Protein AF-A0AA91JQS7-F1 (afdb_monomer)

Foldseek 3Di:
DQVVVVVCVCLVCVVPFDWPPPPPPDPVQDCVQQWTWGWDDDPQKIWIWIARPVVRDIHDTDIHHPPD

Organism: NCBI:txid332949

Sequence (68 aa):
MDEELAMEEVLSNPGAGTILIGKNTDPRWPAADGWEKRAKNVNGKEIHYEYNPKTGQVDDVKIKERKK

Solvent-accessible surface area (backbone atoms only — not comparable to full-atom values): 4051 Å² total; per-residue (Å²): 122,71,63,63,56,44,49,51,53,39,72,76,40,62,83,75,31,50,74,41,83,86,67,50,77,51,84,89,45,41,53,88,83,40,34,38,30,28,39,38,76,48,98,74,29,42,31,35,29,35,34,20,81,85,79,70,47,73,44,76,78,42,79,41,74,64,81,126

Secondary structure (DSSP, 8-state):
-HHHHHHHHHHH-GGGSEE-TT----TTS-GGGT-EEEEEEETTEEEEEEEETTTTEEEEEEEEE---

Mean predicted aligned error: 5.59 Å

Radius of gyration: 11.73 Å; Cα contacts (8 Å, |Δi|>4): 112; chains: 1; bounding box: 28×26×29 Å

pLDDT: mean 82.28, std 8.91, range [50.62, 91.62]

Nearest PDB structures (foldseek):
  7ui9-assembly1_a  TM=4.705E-01  e=1.557E-01  Saccharomyces cerevisiae S288C
  6b46-assembly1_I  TM=7.328E-01  e=2.342E+00  Pseudomonas phage JBD30
  8cuk-assembly3_C  TM=7.985E-01  e=2.996E+00  Saccharomyces cerevisiae
  4v9b-assembly2_DQ  TM=6.677E-01  e=3.187E+00  Thermus thermophilus HB8
  3isu-assembly1_A  TM=2.883E-01  e=1.721E+00  Homo sapiens

Structure (mmCIF, N/CA/C/O backbone):
data_AF-A0AA91JQS7-F1
#
_entry.id   AF-A0AA91JQS7-F1
#
loop_
_atom_site.group_PDB
_atom_site.id
_atom_site.type_symbol
_atom_site.label_atom_id
_atom_site.label_alt_id
_atom_site.label_comp_id
_atom_site.label_asym_id
_atom_site.label_entity_id
_atom_site.label_seq_id
_atom_site.pdbx_PDB_ins_code
_atom_site.Cartn_x
_atom_site.Cartn_y
_atom_site.Cartn_z
_atom_site.occupancy
_atom_site.B_iso_or_equiv
_atom_site.auth_seq_id
_atom_s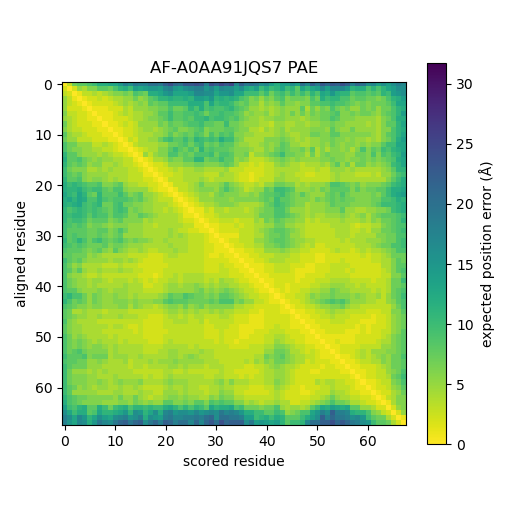ite.auth_comp_id
_atom_site.auth_asym_id
_atom_site.auth_atom_id
_atom_site.pdbx_PDB_model_num
ATOM 1 N N . MET A 1 1 ? -13.363 10.103 11.585 1.00 54.56 1 MET A N 1
ATOM 2 C CA . MET A 1 1 ? -12.025 10.699 11.807 1.00 54.56 1 MET A CA 1
ATOM 3 C C . MET A 1 1 ? -10.913 9.657 11.711 1.00 54.56 1 MET A C 1
ATOM 5 O O . MET A 1 1 ? -9.786 10.010 11.417 1.00 54.56 1 MET A O 1
ATOM 9 N N . ASP A 1 2 ? -11.214 8.374 11.896 1.00 65.62 2 ASP A N 1
ATOM 10 C CA . ASP A 1 2 ? -10.200 7.331 12.088 1.00 65.62 2 ASP A CA 1
ATOM 11 C C . ASP A 1 2 ? -9.610 6.739 10.796 1.00 65.62 2 ASP A C 1
ATOM 13 O O . ASP A 1 2 ? -8.604 6.043 10.847 1.00 65.62 2 ASP A O 1
ATOM 17 N N . GLU A 1 3 ? -10.252 6.941 9.642 1.00 67.06 3 GLU A N 1
ATOM 18 C CA . GLU A 1 3 ? -9.783 6.402 8.352 1.00 67.06 3 GLU A CA 1
ATOM 19 C C . GLU A 1 3 ? -8.757 7.313 7.675 1.00 67.06 3 GLU A C 1
ATOM 21 O O . GLU A 1 3 ? -7.787 6.818 7.112 1.00 67.06 3 GLU A O 1
ATOM 26 N N . GLU A 1 4 ? -8.933 8.630 7.786 1.00 73.25 4 GLU A N 1
ATOM 27 C CA . GLU A 1 4 ? -8.002 9.620 7.234 1.00 73.25 4 GLU A CA 1
ATOM 28 C C . GLU A 1 4 ? -6.643 9.524 7.941 1.00 73.25 4 GLU A C 1
ATOM 30 O O . GLU A 1 4 ? -5.627 9.303 7.289 1.00 73.25 4 GLU A O 1
ATOM 35 N N . LEU A 1 5 ? -6.649 9.479 9.280 1.00 78.31 5 LEU A N 1
ATOM 36 C CA . LEU A 1 5 ? -5.444 9.267 10.087 1.00 78.31 5 LEU A CA 1
ATOM 37 C C . LEU A 1 5 ? -4.757 7.928 9.771 1.00 78.31 5 LEU A C 1
ATOM 39 O O . LEU A 1 5 ? -3.534 7.840 9.733 1.00 78.31 5 LEU A O 1
ATOM 43 N N . ALA A 1 6 ? -5.539 6.872 9.532 1.00 74.06 6 ALA 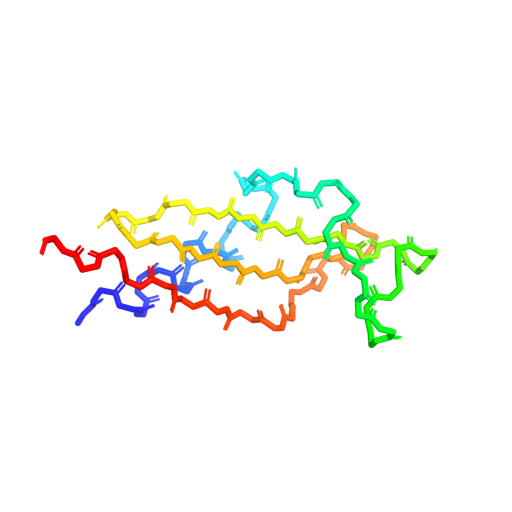A N 1
ATOM 44 C CA . ALA A 1 6 ? -5.020 5.567 9.136 1.00 74.06 6 ALA A CA 1
ATOM 45 C C . ALA A 1 6 ? -4.295 5.616 7.780 1.00 74.06 6 ALA A C 1
ATOM 47 O O . ALA A 1 6 ? -3.243 4.991 7.630 1.00 74.06 6 ALA A O 1
ATOM 48 N N . MET A 1 7 ? -4.827 6.367 6.812 1.00 77.56 7 MET A N 1
ATOM 49 C CA . MET A 1 7 ? -4.182 6.571 5.514 1.00 77.56 7 MET A CA 1
ATOM 50 C C . MET A 1 7 ? -2.926 7.434 5.636 1.00 77.56 7 MET A C 1
ATOM 52 O O . MET A 1 7 ? -1.882 7.044 5.116 1.00 77.56 7 MET A O 1
ATOM 56 N N . GLU A 1 8 ? -2.989 8.550 6.364 1.00 82.81 8 GLU A N 1
ATOM 57 C CA . GLU A 1 8 ? -1.830 9.417 6.615 1.00 82.81 8 GLU A CA 1
ATOM 58 C C . GLU A 1 8 ? -0.686 8.649 7.281 1.00 82.81 8 GLU A C 1
ATOM 60 O O . GLU A 1 8 ? 0.465 8.762 6.874 1.00 82.81 8 GLU A O 1
ATOM 65 N N . GLU A 1 9 ? -0.997 7.783 8.241 1.00 80.31 9 GLU A N 1
ATOM 66 C CA . GLU A 1 9 ? -0.029 6.926 8.925 1.00 80.31 9 GLU A CA 1
ATOM 67 C C . GLU A 1 9 ? 0.638 5.888 8.007 1.00 80.31 9 GLU A C 1
ATOM 69 O O . GLU A 1 9 ? 1.786 5.490 8.244 1.00 80.31 9 GLU A O 1
ATOM 74 N N . VAL A 1 10 ? -0.078 5.404 6.989 1.00 78.50 10 VAL A N 1
ATOM 75 C CA . VAL A 1 10 ? 0.474 4.504 5.966 1.00 78.50 10 VAL A CA 1
ATOM 76 C C . VAL A 1 10 ? 1.297 5.281 4.947 1.00 78.50 10 VAL A C 1
ATOM 78 O O . VAL A 1 10 ? 2.353 4.802 4.561 1.00 78.50 10 VAL A O 1
ATOM 81 N N . LEU A 1 11 ? 0.878 6.481 4.551 1.00 78.88 11 LEU A N 1
ATOM 82 C CA . LEU A 1 11 ? 1.620 7.328 3.610 1.00 78.88 11 LEU A CA 1
ATOM 83 C C . LEU A 1 11 ? 2.881 7.940 4.237 1.00 78.88 11 LEU A C 1
ATOM 85 O O . LEU A 1 11 ? 3.898 8.080 3.565 1.00 78.88 11 LEU A O 1
ATOM 89 N N . SER A 1 12 ? 2.828 8.266 5.528 1.00 83.25 12 SER A N 1
ATOM 90 C CA . SER A 1 12 ? 3.942 8.839 6.289 1.00 83.25 12 SER A CA 1
ATOM 91 C C . SER A 1 12 ? 5.060 7.817 6.512 1.00 83.25 12 SER A C 1
ATOM 93 O O . SER A 1 12 ? 6.240 8.158 6.463 1.00 83.25 12 SER A O 1
ATOM 95 N N . ASN A 1 13 ? 4.711 6.538 6.706 1.00 81.38 13 ASN A N 1
ATOM 96 C CA . ASN A 1 13 ? 5.681 5.448 6.822 1.00 81.38 13 ASN A CA 1
ATOM 97 C C . ASN A 1 13 ? 5.135 4.119 6.263 1.00 81.38 13 ASN A C 1
ATOM 99 O O . ASN A 1 13 ? 4.831 3.193 7.028 1.00 81.38 13 ASN A O 1
ATOM 103 N N . PRO A 1 14 ? 5.083 3.960 4.928 1.00 79.50 14 PRO A N 1
ATOM 104 C 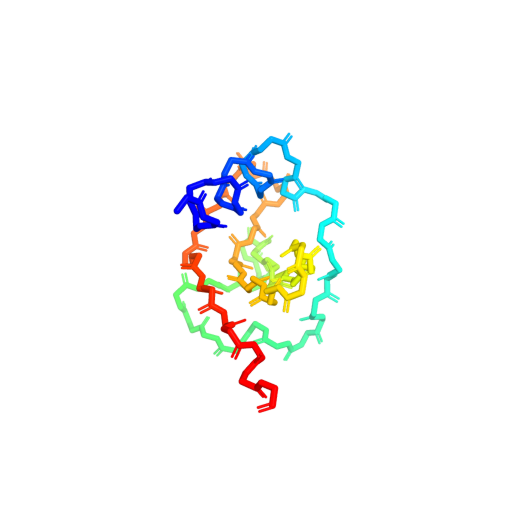CA . PRO A 1 14 ? 4.638 2.708 4.309 1.00 79.50 14 PRO A CA 1
ATOM 105 C C . PRO A 1 14 ? 5.649 1.575 4.543 1.00 79.50 14 PRO A C 1
ATOM 107 O O . PRO A 1 14 ? 5.315 0.392 4.542 1.00 79.50 14 PRO A O 1
ATOM 110 N N . GLY A 1 15 ? 6.901 1.932 4.842 1.00 79.75 15 GLY A N 1
ATOM 111 C CA . GLY A 1 15 ? 7.940 0.998 5.263 1.00 79.75 15 GLY A CA 1
ATOM 112 C C . GLY A 1 15 ? 7.714 0.373 6.649 1.00 79.75 15 GLY A C 1
ATOM 113 O O . GLY A 1 15 ? 8.300 -0.670 6.932 1.00 79.75 15 GLY A O 1
ATOM 114 N N . ALA A 1 16 ? 6.870 0.964 7.503 1.00 83.25 16 ALA A N 1
ATOM 115 C CA . ALA A 1 16 ? 6.645 0.489 8.874 1.00 83.25 16 ALA A CA 1
ATOM 116 C C . ALA A 1 16 ? 5.630 -0.666 8.971 1.00 83.25 16 ALA A C 1
ATOM 118 O O . ALA A 1 16 ? 5.489 -1.274 10.032 1.00 83.25 16 ALA A O 1
ATOM 119 N N . GLY A 1 17 ? 4.906 -0.970 7.889 1.00 83.00 17 GLY A N 1
ATOM 120 C CA . GLY A 1 17 ? 4.019 -2.132 7.838 1.00 83.00 17 GLY A CA 1
ATOM 121 C C . GLY A 1 17 ? 4.782 -3.457 7.822 1.00 83.00 17 GLY A C 1
ATOM 122 O O . GLY A 1 17 ? 5.881 -3.560 7.276 1.00 83.00 17 GLY A O 1
ATOM 123 N N . THR A 1 18 ? 4.164 -4.496 8.378 1.00 88.06 18 THR A N 1
ATOM 124 C CA . THR A 1 18 ? 4.650 -5.875 8.300 1.00 88.06 18 THR A CA 1
ATOM 125 C C . THR A 1 18 ? 4.495 -6.405 6.880 1.00 88.06 18 THR A C 1
ATOM 127 O O . THR A 1 18 ? 3.408 -6.348 6.307 1.00 88.06 18 THR A O 1
ATOM 130 N N . ILE A 1 19 ? 5.573 -6.955 6.324 1.00 89.06 19 ILE A N 1
ATOM 131 C CA . ILE A 1 19 ? 5.574 -7.557 4.989 1.00 89.06 19 ILE A CA 1
ATOM 132 C C . ILE A 1 19 ? 4.872 -8.917 5.043 1.00 89.06 19 ILE A C 1
ATOM 134 O O . ILE A 1 19 ? 5.256 -9.810 5.800 1.00 89.06 19 ILE A O 1
ATOM 138 N N . LEU A 1 20 ? 3.852 -9.087 4.210 1.00 87.25 20 LEU A N 1
ATOM 139 C CA . LEU A 1 20 ? 3.108 -10.326 4.024 1.00 87.25 20 LEU A CA 1
ATOM 140 C C . LEU A 1 20 ? 3.698 -11.118 2.849 1.00 87.25 20 LEU A C 1
ATOM 142 O O . LEU A 1 20 ? 3.128 -11.186 1.756 1.00 87.25 20 LEU A O 1
ATOM 146 N N . ILE A 1 21 ? 4.862 -11.726 3.085 1.00 81.31 21 ILE A N 1
ATOM 147 C CA . ILE A 1 21 ? 5.594 -12.514 2.081 1.00 81.31 21 ILE A CA 1
ATOM 148 C C . ILE A 1 21 ? 4.694 -13.638 1.539 1.00 81.31 21 ILE A C 1
ATOM 150 O O . ILE A 1 21 ? 4.077 -14.385 2.298 1.00 81.31 21 ILE A O 1
ATOM 154 N N . GLY A 1 22 ? 4.592 -13.743 0.211 1.00 79.00 22 GLY A N 1
ATOM 155 C CA . 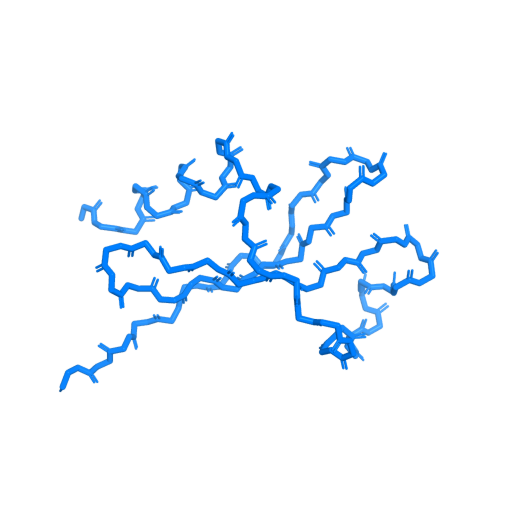GLY A 1 22 ? 3.783 -14.764 -0.468 1.00 79.00 22 GLY A CA 1
ATOM 156 C C . GLY A 1 22 ? 2.274 -14.494 -0.500 1.00 79.00 22 GLY A C 1
ATOM 157 O O . GLY A 1 22 ? 1.529 -15.294 -1.062 1.00 79.00 22 GLY A O 1
ATOM 158 N N . LYS A 1 23 ? 1.795 -13.374 0.063 1.00 80.12 23 LYS A N 1
ATOM 159 C CA . LYS A 1 23 ? 0.399 -12.926 -0.108 1.00 80.12 23 LYS A CA 1
ATOM 160 C C . LYS A 1 23 ? 0.192 -12.056 -1.339 1.00 80.12 23 LYS A C 1
ATOM 162 O O . LYS A 1 23 ? -0.957 -11.807 -1.704 1.00 80.12 23 LYS A O 1
ATOM 167 N N . ASN A 1 24 ? 1.275 -11.634 -1.986 1.00 77.94 24 ASN A N 1
ATOM 168 C CA . ASN A 1 24 ? 1.197 -10.899 -3.232 1.00 77.94 24 ASN A CA 1
ATOM 169 C C . ASN A 1 24 ? 0.984 -11.857 -4.414 1.00 77.94 24 ASN A C 1
ATOM 171 O O . ASN A 1 24 ? 1.915 -12.257 -5.108 1.00 77.94 24 ASN A O 1
ATOM 175 N N . THR A 1 25 ? -0.257 -12.326 -4.534 1.00 78.75 25 THR A N 1
ATOM 176 C CA . THR A 1 25 ? -0.703 -13.281 -5.565 1.00 78.75 25 THR A CA 1
ATOM 177 C C . THR A 1 25 ? -1.447 -12.594 -6.706 1.00 78.75 25 THR A C 1
ATOM 179 O O . THR A 1 25 ? 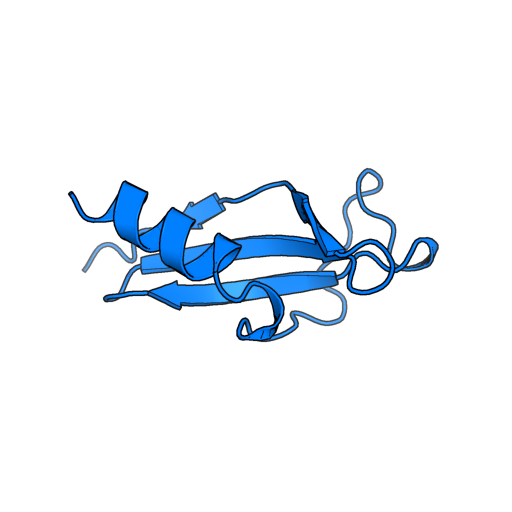-1.816 -13.246 -7.681 1.00 78.75 25 THR A O 1
ATOM 182 N N . ASP A 1 26 ? -1.658 -11.283 -6.592 1.00 81.50 26 ASP A N 1
ATOM 183 C CA . ASP A 1 26 ? -2.370 -10.505 -7.589 1.00 81.50 26 ASP A CA 1
ATOM 184 C C . ASP A 1 26 ? -1.437 -10.170 -8.763 1.00 81.50 26 ASP A C 1
ATOM 186 O O . ASP A 1 26 ? -0.354 -9.619 -8.557 1.00 81.50 26 ASP A O 1
ATOM 190 N N . PRO A 1 27 ? -1.845 -10.440 -10.016 1.00 85.31 27 PRO A N 1
ATOM 191 C CA . PRO A 1 27 ? -1.013 -10.165 -11.186 1.00 85.31 27 PRO A CA 1
ATOM 192 C C . PRO A 1 27 ? -0.813 -8.664 -11.452 1.00 85.31 27 PRO A C 1
ATOM 194 O O . PRO A 1 27 ? 0.040 -8.302 -12.256 1.00 85.31 27 PRO A O 1
ATOM 197 N N . ARG A 1 28 ? -1.592 -7.789 -10.800 1.00 85.69 28 ARG A N 1
ATOM 198 C CA . ARG A 1 28 ? -1.459 -6.325 -10.900 1.00 85.69 28 ARG A CA 1
ATOM 199 C C . ARG A 1 28 ? -0.222 -5.788 -10.181 1.00 85.69 28 ARG A C 1
ATOM 201 O O . ARG A 1 28 ? 0.336 -4.792 -10.627 1.00 85.69 28 ARG A O 1
ATOM 208 N N . TRP A 1 29 ? 0.221 -6.466 -9.122 1.00 88.19 29 TRP A N 1
ATOM 209 C CA . TRP A 1 29 ? 1.378 -6.075 -8.317 1.00 88.19 29 TRP A CA 1
ATOM 210 C C . TRP A 1 29 ? 2.360 -7.244 -8.236 1.00 88.19 29 TRP A C 1
ATOM 212 O O . TRP A 1 29 ? 2.466 -7.920 -7.220 1.00 88.19 29 TRP A O 1
ATOM 222 N N . PRO A 1 30 ? 3.084 -7.558 -9.316 1.00 86.81 30 PRO A N 1
ATOM 223 C CA . PRO A 1 30 ? 3.986 -8.698 -9.309 1.00 86.81 30 PRO A CA 1
ATOM 224 C C . PRO A 1 30 ? 5.167 -8.466 -8.356 1.00 86.81 30 PRO A C 1
ATOM 226 O O . PRO A 1 30 ? 5.858 -7.448 -8.418 1.00 86.81 30 PRO A O 1
ATOM 229 N N . ALA A 1 31 ? 5.471 -9.466 -7.523 1.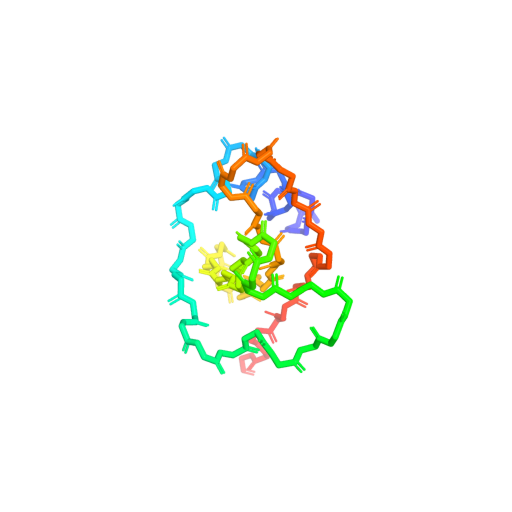00 83.50 31 ALA A N 1
ATOM 230 C CA . ALA A 1 31 ? 6.661 -9.445 -6.666 1.00 83.50 31 ALA A CA 1
ATOM 231 C C . ALA A 1 31 ? 7.971 -9.329 -7.474 1.00 83.50 31 ALA A C 1
ATOM 233 O O . ALA A 1 31 ? 8.972 -8.820 -6.973 1.00 83.50 31 ALA A O 1
ATOM 234 N N . ALA A 1 32 ? 7.960 -9.749 -8.746 1.00 86.25 32 ALA A N 1
ATOM 235 C CA . ALA A 1 32 ? 9.074 -9.571 -9.679 1.00 86.25 32 ALA A CA 1
ATOM 236 C C . ALA A 1 32 ? 9.410 -8.084 -9.923 1.00 86.25 32 ALA A C 1
ATOM 238 O O . ALA A 1 32 ? 10.584 -7.703 -9.904 1.00 86.25 32 ALA A O 1
ATOM 239 N N . ASP A 1 33 ? 8.393 -7.224 -10.039 1.00 86.56 33 ASP A N 1
ATOM 240 C CA . ASP A 1 33 ? 8.554 -5.764 -10.114 1.00 86.56 33 ASP A CA 1
ATOM 241 C C . ASP A 1 33 ? 8.967 -5.148 -8.767 1.00 86.56 33 ASP A C 1
ATOM 243 O O . ASP A 1 33 ? 9.346 -3.979 -8.692 1.00 86.56 33 ASP A O 1
ATOM 247 N N . GLY A 1 34 ? 8.997 -5.948 -7.698 1.00 87.81 34 GLY A N 1
ATOM 248 C CA . GLY A 1 34 ? 9.355 -5.519 -6.351 1.00 87.81 34 GLY A CA 1
ATOM 249 C C . GLY A 1 34 ? 8.168 -5.056 -5.521 1.00 87.81 34 GLY A C 1
ATOM 250 O O . GLY A 1 34 ? 8.388 -4.424 -4.497 1.00 87.81 34 GLY A O 1
ATOM 251 N N . TRP A 1 35 ? 6.937 -5.349 -5.940 1.00 90.56 35 TRP A N 1
ATOM 252 C CA . TRP A 1 35 ? 5.770 -5.104 -5.103 1.00 90.56 35 TRP A CA 1
ATOM 253 C C . TRP A 1 35 ? 5.728 -6.069 -3.922 1.00 90.56 35 TRP A C 1
ATOM 255 O O . TRP A 1 35 ? 5.998 -7.266 -4.050 1.00 90.56 35 TRP A O 1
ATOM 265 N N . GLU A 1 36 ? 5.380 -5.531 -2.762 1.00 90.62 36 GLU A N 1
ATOM 266 C CA . GLU A 1 36 ? 5.258 -6.267 -1.519 1.00 90.62 36 GLU A CA 1
ATOM 267 C C . GLU A 1 36 ? 3.920 -5.938 -0.868 1.00 90.62 36 GLU A C 1
ATOM 269 O O . GLU A 1 36 ? 3.623 -4.780 -0.559 1.00 90.62 36 GLU A O 1
ATOM 274 N N . LYS A 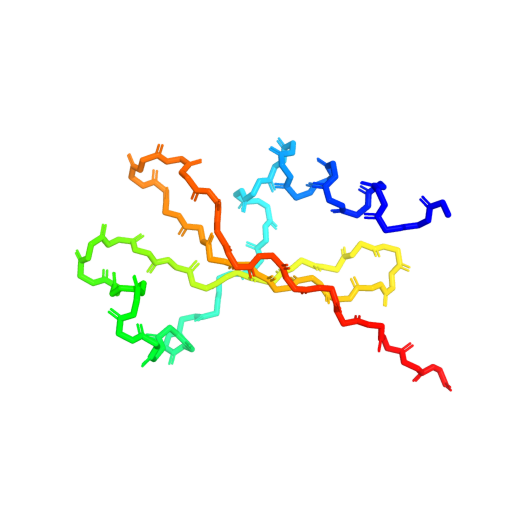1 37 ? 3.136 -6.971 -0.563 1.00 90.69 37 LYS A N 1
ATOM 275 C CA . LYS A 1 37 ? 1.944 -6.789 0.257 1.00 90.69 37 LYS A CA 1
ATOM 276 C C . LYS A 1 37 ? 2.353 -6.471 1.687 1.00 90.69 37 LYS A C 1
ATOM 278 O O . LYS A 1 37 ? 3.090 -7.243 2.302 1.00 90.69 37 LYS A O 1
ATOM 283 N N . ARG A 1 38 ? 1.851 -5.377 2.247 1.00 90.94 38 ARG A N 1
ATOM 284 C CA . ARG A 1 38 ? 2.101 -4.961 3.629 1.00 90.94 38 ARG A CA 1
ATOM 285 C C . ARG A 1 38 ? 0.811 -4.845 4.416 1.00 90.94 38 ARG A C 1
ATOM 287 O O . ARG A 1 38 ? -0.252 -4.573 3.866 1.00 90.94 38 ARG A O 1
ATOM 294 N N . ALA A 1 39 ? 0.921 -5.062 5.719 1.00 89.44 39 ALA A N 1
ATOM 295 C CA . ALA A 1 39 ? -0.153 -4.842 6.669 1.00 89.44 39 ALA A CA 1
ATOM 296 C C . ALA A 1 39 ? 0.332 -3.980 7.837 1.00 89.44 39 ALA A C 1
ATOM 298 O O . ALA A 1 39 ? 1.394 -4.229 8.406 1.00 89.44 39 ALA A O 1
ATOM 299 N N . LYS A 1 40 ? -0.452 -2.973 8.219 1.00 87.69 40 LYS A N 1
ATOM 300 C CA . LYS A 1 40 ? -0.198 -2.119 9.384 1.00 87.69 40 LYS A CA 1
ATOM 301 C C . LYS A 1 40 ? -1.448 -2.079 10.251 1.00 87.69 40 LYS A C 1
ATOM 303 O O . LYS A 1 40 ? -2.548 -1.918 9.737 1.00 87.69 40 LYS A O 1
ATOM 308 N N . ASN A 1 41 ? -1.293 -2.208 11.563 1.00 86.81 41 ASN A N 1
ATOM 309 C CA . ASN A 1 41 ? -2.380 -1.916 12.489 1.00 86.81 41 ASN A CA 1
ATOM 310 C C . ASN A 1 41 ? -2.279 -0.452 12.922 1.00 86.81 41 ASN A C 1
ATOM 312 O O . ASN A 1 41 ? -1.245 -0.042 13.448 1.00 86.81 41 ASN A O 1
ATOM 316 N N . VAL A 1 42 ? -3.337 0.322 12.702 1.00 82.62 42 VAL A N 1
ATOM 317 C CA . VAL A 1 42 ? -3.443 1.703 13.179 1.00 82.62 42 VAL A CA 1
ATOM 318 C C . VAL A 1 42 ? -4.715 1.806 14.002 1.00 82.62 42 VAL A C 1
ATOM 320 O O . VAL A 1 42 ? -5.812 1.609 13.489 1.00 82.62 42 VAL A O 1
ATOM 323 N N . ASN A 1 43 ? -4.562 2.078 15.299 1.00 79.75 43 ASN A N 1
ATOM 324 C CA . ASN A 1 43 ? -5.678 2.287 16.226 1.00 79.75 43 ASN A CA 1
ATOM 325 C C . ASN A 1 43 ? -6.727 1.145 16.212 1.00 79.75 43 ASN A C 1
ATOM 327 O O . ASN A 1 43 ? -7.931 1.372 16.267 1.00 79.75 43 ASN A O 1
ATOM 331 N N . GLY A 1 44 ? -6.281 -0.111 16.071 1.00 79.25 44 GLY A N 1
ATOM 332 C CA . GLY A 1 44 ? -7.177 -1.273 16.009 1.00 79.25 44 GLY A CA 1
ATOM 333 C C . GLY A 1 44 ? -7.776 -1.564 14.626 1.00 79.25 44 GLY A C 1
ATOM 334 O O . GLY A 1 44 ? -8.412 -2.606 14.457 1.00 79.25 44 GLY A O 1
ATOM 335 N N . LYS A 1 45 ? -7.516 -0.722 13.619 1.00 82.69 45 LYS A N 1
ATOM 336 C CA . LYS A 1 45 ? -7.835 -0.988 12.211 1.00 82.69 45 LYS A CA 1
ATOM 337 C C . LYS A 1 45 ? -6.644 -1.646 11.530 1.00 82.69 45 LYS A C 1
ATOM 339 O O . LYS A 1 45 ? -5.516 -1.173 11.640 1.00 82.69 45 LYS A O 1
ATOM 344 N N . GLU A 1 46 ? -6.880 -2.753 10.840 1.00 87.75 46 GLU A N 1
ATOM 345 C CA . GLU A 1 46 ? -5.838 -3.445 10.088 1.00 87.75 46 GLU A CA 1
ATOM 346 C C . GLU A 1 46 ? -5.868 -2.966 8.641 1.00 87.75 46 GLU A C 1
ATOM 348 O O . GLU A 1 46 ? -6.841 -3.171 7.928 1.00 87.75 46 GLU A O 1
ATOM 353 N N . ILE A 1 47 ? -4.808 -2.308 8.204 1.00 88.12 47 ILE A N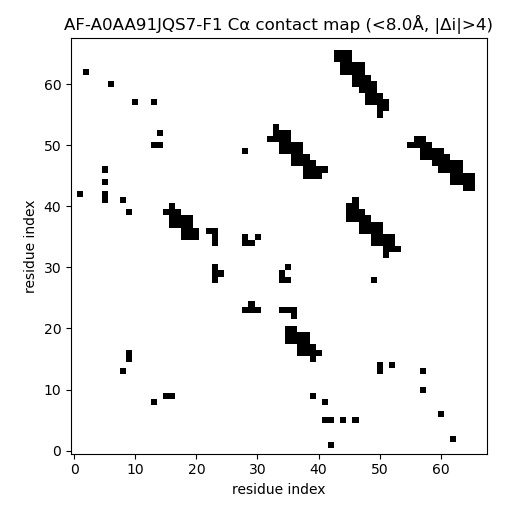 1
ATOM 354 C CA . ILE A 1 47 ? -4.699 -1.707 6.882 1.00 88.12 47 ILE A CA 1
ATOM 355 C C . ILE A 1 47 ? -3.766 -2.576 6.064 1.00 88.12 47 ILE A C 1
ATOM 357 O O . ILE A 1 47 ? -2.622 -2.786 6.459 1.00 88.12 47 ILE A O 1
ATOM 361 N N . HIS A 1 48 ? -4.247 -3.101 4.947 1.00 90.38 48 HIS A N 1
ATOM 362 C CA . HIS A 1 48 ? -3.432 -3.816 3.969 1.00 90.38 48 HIS A CA 1
ATOM 363 C C . HIS A 1 48 ? -3.163 -2.881 2.797 1.00 90.38 48 HIS A C 1
ATOM 365 O O . HIS A 1 48 ? -4.045 -2.121 2.428 1.00 90.38 48 HIS A O 1
ATOM 371 N N . TYR A 1 49 ? -1.967 -2.908 2.232 1.00 90.50 49 TYR A N 1
ATOM 372 C CA . TYR A 1 49 ? -1.607 -2.098 1.069 1.00 90.50 49 TYR A CA 1
ATOM 373 C C . TYR A 1 49 ? -0.486 -2.773 0.288 1.00 90.50 49 TYR A C 1
ATOM 375 O O . TYR A 1 49 ? 0.283 -3.557 0.848 1.00 90.50 49 TYR A O 1
ATOM 383 N N . GLU A 1 50 ? -0.394 -2.485 -1.001 1.00 91.62 50 GLU A N 1
ATOM 384 C CA . GLU A 1 50 ? 0.739 -2.868 -1.834 1.00 91.62 50 GLU A CA 1
ATOM 385 C C . GLU A 1 50 ? 1.784 -1.761 -1.771 1.00 91.62 50 GLU A C 1
ATOM 387 O O . GLU A 1 50 ? 1.486 -0.594 -2.005 1.00 91.62 50 GLU A O 1
ATOM 392 N N . TYR A 1 51 ? 3.016 -2.110 -1.424 1.00 91.19 51 TYR A N 1
ATOM 393 C CA . TYR A 1 51 ? 4.123 -1.166 -1.367 1.00 91.19 51 TYR A CA 1
ATOM 394 C C . TYR A 1 51 ? 5.275 -1.670 -2.215 1.00 91.19 51 TYR A C 1
ATOM 396 O O . TYR A 1 51 ? 5.703 -2.814 -2.069 1.00 91.19 51 TYR A O 1
ATOM 404 N N . ASN A 1 52 ? 5.805 -0.806 -3.070 1.00 91.19 52 ASN A N 1
ATOM 405 C CA . ASN A 1 52 ? 7.016 -1.086 -3.817 1.00 91.19 52 ASN A CA 1
ATOM 406 C C . ASN A 1 52 ? 8.188 -0.300 -3.205 1.00 91.19 52 ASN A C 1
ATOM 408 O O . ASN A 1 52 ? 8.338 0.885 -3.503 1.00 91.19 52 ASN A O 1
ATOM 412 N N . PRO A 1 53 ? 9.062 -0.917 -2.386 1.00 86.31 53 PRO A N 1
ATOM 413 C CA . PRO A 1 53 ? 10.238 -0.243 -1.835 1.00 86.31 53 PRO A CA 1
ATOM 414 C C . PRO A 1 53 ? 11.221 0.261 -2.897 1.00 86.31 53 PRO A C 1
ATOM 416 O O . PRO A 1 53 ? 12.030 1.132 -2.585 1.00 86.31 53 PRO A O 1
ATOM 419 N N . LYS A 1 54 ? 11.187 -0.267 -4.130 1.00 88.19 54 LYS A N 1
ATOM 420 C CA . LYS A 1 54 ? 12.082 0.186 -5.206 1.00 88.19 54 LYS A CA 1
ATOM 421 C C . LYS A 1 54 ? 11.669 1.550 -5.749 1.00 88.19 54 LYS A C 1
ATOM 423 O O . LYS A 1 54 ? 12.537 2.352 -6.075 1.00 88.19 54 LYS A O 1
ATOM 428 N N . THR A 1 55 ? 10.364 1.799 -5.868 1.00 87.75 55 THR A N 1
ATOM 429 C CA . THR A 1 55 ? 9.823 3.060 -6.404 1.00 87.75 55 THR A CA 1
ATOM 430 C C . THR A 1 55 ? 9.264 3.983 -5.321 1.00 87.75 55 THR A C 1
ATOM 432 O O . THR A 1 55 ? 9.017 5.155 -5.590 1.00 87.75 55 THR A O 1
ATOM 435 N N . GLY A 1 56 ? 9.062 3.478 -4.101 1.00 86.50 56 GLY A N 1
ATOM 436 C CA . GLY A 1 56 ? 8.382 4.180 -3.012 1.00 86.50 56 GLY A CA 1
ATOM 437 C C . GLY A 1 56 ? 6.869 4.303 -3.212 1.00 86.50 56 GLY A C 1
ATOM 438 O O . GLY A 1 56 ? 6.220 5.047 -2.482 1.00 86.50 56 GLY A O 1
ATOM 439 N N . GLN A 1 57 ? 6.299 3.611 -4.202 1.00 88.50 57 GLN A N 1
ATOM 440 C CA . GLN A 1 57 ? 4.876 3.705 -4.513 1.00 88.50 57 GLN A CA 1
ATOM 441 C C . GLN A 1 57 ? 4.044 2.831 -3.577 1.00 88.50 57 GLN A C 1
ATOM 443 O O . GLN A 1 57 ? 4.420 1.703 -3.255 1.00 88.50 57 GLN A O 1
ATOM 448 N N . VAL A 1 58 ? 2.892 3.362 -3.175 1.00 88.69 58 VAL A N 1
ATOM 449 C CA . VAL A 1 58 ? 1.862 2.656 -2.413 1.00 88.69 58 VAL A CA 1
ATOM 450 C C . VAL A 1 58 ? 0.615 2.564 -3.281 1.00 88.69 58 VAL A C 1
ATOM 452 O O . VAL A 1 58 ? 0.213 3.563 -3.875 1.00 88.69 58 VAL A O 1
ATOM 455 N N . ASP A 1 59 ? 0.009 1.386 -3.336 1.00 89.19 59 ASP A N 1
ATOM 456 C CA . ASP A 1 59 ? -1.203 1.103 -4.102 1.00 89.19 59 ASP A CA 1
ATOM 457 C C . ASP A 1 59 ? -2.132 0.149 -3.318 1.00 89.19 59 ASP A C 1
ATOM 459 O O . ASP A 1 59 ? -1.760 -0.353 -2.255 1.00 89.19 59 ASP A O 1
ATOM 463 N N . ASP A 1 60 ? -3.362 -0.064 -3.797 1.00 86.62 60 ASP A N 1
ATOM 464 C CA . ASP A 1 60 ? -4.385 -0.940 -3.181 1.00 86.62 60 ASP A CA 1
ATOM 465 C C . ASP A 1 60 ? -4.537 -0.807 -1.648 1.00 86.62 60 ASP A C 1
ATOM 467 O O . ASP A 1 60 ? -4.549 -1.793 -0.908 1.00 86.62 60 ASP A O 1
ATOM 471 N N . VAL A 1 61 ? -4.636 0.421 -1.130 1.00 87.06 61 VAL A N 1
ATOM 472 C CA . VAL A 1 61 ? -4.819 0.635 0.315 1.00 87.06 61 VAL A CA 1
ATOM 473 C C . VAL A 1 61 ? -6.222 0.196 0.736 1.00 87.06 61 VAL A C 1
ATOM 475 O O . VAL A 1 61 ? -7.232 0.776 0.342 1.00 87.06 61 VAL A O 1
ATOM 478 N N . LYS A 1 62 ? -6.285 -0.823 1.592 1.00 85.75 62 LYS A N 1
ATOM 479 C CA . LYS A 1 62 ? -7.511 -1.445 2.080 1.00 85.75 62 LYS A CA 1
ATOM 480 C C . LYS A 1 62 ? -7.550 -1.484 3.597 1.00 85.75 62 LYS A C 1
ATOM 482 O O . LYS A 1 62 ? -6.825 -2.237 4.243 1.00 85.75 62 LYS A O 1
ATOM 487 N N . ILE A 1 63 ? -8.473 -0.724 4.171 1.00 85.50 63 ILE A N 1
ATOM 488 C CA . ILE A 1 63 ? -8.702 -0.689 5.613 1.00 85.50 63 ILE A CA 1
ATOM 489 C C . ILE A 1 63 ? -9.711 -1.782 5.977 1.00 85.50 63 ILE A C 1
ATOM 491 O O . ILE A 1 63 ? -10.842 -1.797 5.494 1.00 85.50 63 ILE A O 1
ATOM 495 N N . LYS A 1 64 ? -9.302 -2.720 6.830 1.00 81.50 64 LYS A N 1
ATOM 496 C CA . LYS A 1 64 ? -10.185 -3.679 7.490 1.00 81.50 64 LYS A CA 1
ATOM 497 C C . LY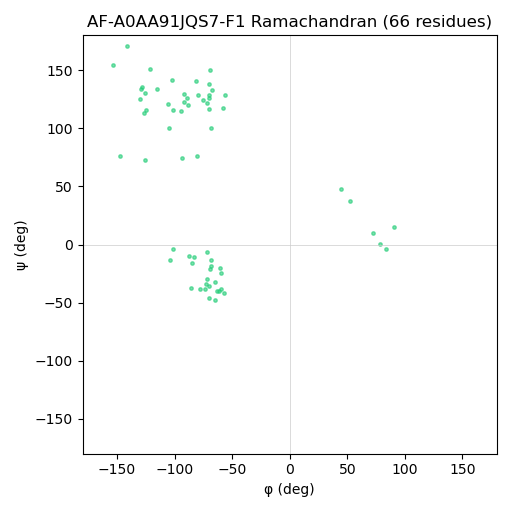S A 1 64 ? -10.444 -3.224 8.915 1.00 81.50 64 LYS A C 1
ATOM 499 O O . LYS A 1 64 ? -9.554 -3.215 9.767 1.00 81.50 64 LYS A O 1
ATOM 504 N N . GLU A 1 65 ? -11.698 -2.916 9.199 1.00 74.00 65 GLU A N 1
ATOM 505 C CA . GLU A 1 65 ? -12.153 -2.803 10.576 1.00 74.00 65 GLU A CA 1
ATOM 506 C C . GLU A 1 65 ? -12.222 -4.205 11.190 1.00 74.00 65 GLU A C 1
ATOM 508 O O . GLU A 1 65 ? -12.942 -5.082 10.700 1.00 74.00 65 GLU A O 1
ATOM 513 N N . ARG A 1 66 ? -11.493 -4.435 12.288 1.00 60.91 66 ARG A N 1
ATOM 514 C CA . ARG A 1 66 ? -11.855 -5.531 13.189 1.00 60.91 66 ARG A CA 1
ATOM 515 C C . ARG A 1 66 ? -13.171 -5.127 13.843 1.00 60.91 66 ARG A C 1
ATOM 517 O O . ARG A 1 66 ? -13.170 -4.329 14.777 1.00 60.91 66 ARG A O 1
ATOM 524 N N . LYS A 1 67 ? -14.294 -5.658 13.350 1.00 51.75 67 LYS A N 1
ATOM 525 C CA . LYS A 1 67 ? -15.538 -5.633 14.125 1.00 51.75 67 LYS A CA 1
ATOM 526 C C . LYS A 1 67 ? -15.265 -6.351 15.447 1.00 51.75 67 LYS A C 1
ATOM 528 O O . LYS A 1 67 ? -14.847 -7.508 15.439 1.00 51.75 67 LYS A O 1
ATOM 533 N N . LYS A 1 68 ? -15.402 -5.595 16.533 1.00 50.62 68 LYS A N 1
ATOM 534 C CA . LYS A 1 68 ? -15.308 -6.059 17.915 1.00 50.62 68 LYS A CA 1
ATOM 535 C C . LYS A 1 68 ? -16.438 -7.031 18.233 1.00 50.62 68 LYS A C 1
ATOM 537 O O . LYS A 1 68 ? -17.549 -6.811 17.702 1.00 50.62 68 LYS A O 1
#